Protein AF-A0A423VIR0-F1 (afdb_monomer)

Solvent-accessible surface area (backbone atoms only — not comparable to full-atom values): 8146 Å² total; per-residue (Å²): 129,80,74,67,58,47,76,36,57,31,48,20,69,56,66,43,70,56,98,82,56,80,65,44,78,45,72,54,99,54,17,21,39,37,35,36,71,61,31,93,52,72,46,73,49,61,41,33,31,68,36,62,81,67,57,88,72,24,38,28,40,42,31,39,32,40,34,55,52,65,40,91,58,47,46,40,31,20,45,35,33,29,49,60,94,44,76,68,39,82,41,69,90,35,82,56,56,62,68,44,76,47,68,36,97,62,69,42,71,68,83,85,59,61,34,38,38,32,40,28,38,35,36,51,58,36,92,84,55,70,50,46,37,37,36,40,30,45,32,34,35,23,22,44,76,82,79,88,126

Organism: Cytospora chrysosperma (NCBI:txid252740)

Sequence (149 aa):
MPAQEIVLSTHGAAAILAPNSKLSVNFDHGSAIITVLPSPSIIEEWIHFSIPSPPPEYPLFKDVSALFTHDRDVEVTGIELYQGDSQLLHKDDTIVTSATPYYLENPTEYGRVGVLASVRVKFLPTSSTSVRLTLVSVGVVAAAKPELI

pLDDT: mean 88.62, std 9.49, range [46.28, 96.5]

Secondary structure (DSSP, 8-state):
---SEEEEEEEGGGEE--TT---EEEEETTEEEEEE--BSS-EEEEEEEEEPPPPTT--EEEEEEEEEEE-TTEEEEEEEEEETTEEEEEE-SS-PPTT--EEEEEEEE--SS-EEEEEEEEEPPBSSS-EEEEEEEEEEEEEPPPP--

Nearest PDB structures (foldseek):
  5wm0-assembly1_A  TM=5.365E-01  e=2.029E-03  Rattus norvegicus
  6nck-assembly1_A  TM=5.810E-01  e=1.656E-02  Rattus norvegicus
  6an3-assembly1_A  TM=5.585E-01  e=2.153E-02  Rattus norvegicus
  1yi9-assembly1_A  TM=4.857E-01  e=2.153E-02  Rattus norvegicus
  8h3u-assembly1_A  TM=3.766E-01  e=4.488E-02  Homo sapiens

Structure (mmCIF, N/CA/C/O backbone):
data_AF-A0A423VIR0-F1
#
_entry.id   AF-A0A423VIR0-F1
#
loop_
_atom_site.group_PDB
_atom_site.id
_atom_site.type_symbol
_atom_site.label_atom_id
_atom_site.label_alt_id
_atom_site.label_comp_id
_atom_site.label_asym_id
_atom_site.label_entity_id
_atom_site.label_seq_id
_atom_site.pdbx_PDB_ins_code
_atom_site.Cartn_x
_atom_site.Cartn_y
_atom_site.Cartn_z
_atom_site.occupancy
_atom_site.B_iso_or_equiv
_atom_site.auth_seq_id
_atom_site.auth_comp_id
_atom_site.auth_asym_id
_atom_site.auth_atom_id
_atom_site.pdbx_PDB_model_num
ATOM 1 N N . MET A 1 1 ? 21.537 16.515 -15.304 1.00 49.47 1 MET A N 1
ATOM 2 C CA . MET A 1 1 ? 21.455 15.049 -15.144 1.00 49.47 1 MET A CA 1
ATOM 3 C C . MET A 1 1 ? 20.008 14.731 -14.807 1.00 49.47 1 MET A C 1
ATOM 5 O O . MET A 1 1 ? 19.476 15.451 -13.965 1.00 49.47 1 MET A O 1
ATOM 9 N N . PRO A 1 2 ? 19.343 13.784 -15.490 1.00 57.12 2 PRO A N 1
ATOM 10 C CA . PRO A 1 2 ? 18.015 13.342 -15.068 1.00 57.12 2 PRO A CA 1
ATOM 11 C C . PRO A 1 2 ? 18.086 12.839 -13.619 1.00 57.12 2 PRO A C 1
ATOM 13 O O . PRO A 1 2 ? 19.135 12.357 -13.185 1.00 57.12 2 PRO A O 1
ATOM 16 N N . ALA A 1 3 ? 17.000 13.001 -12.859 1.00 63.88 3 ALA A N 1
ATOM 17 C CA . ALA A 1 3 ? 16.906 12.398 -11.532 1.00 63.88 3 ALA A CA 1
ATOM 18 C C . ALA A 1 3 ? 17.173 10.892 -11.667 1.00 63.88 3 ALA A C 1
ATOM 20 O O . ALA A 1 3 ? 16.748 10.300 -12.655 1.00 63.88 3 ALA A O 1
ATOM 21 N N . GLN A 1 4 ? 17.893 10.276 -10.728 1.00 85.31 4 GLN A N 1
ATOM 22 C CA . GLN A 1 4 ? 18.153 8.828 -10.778 1.00 85.31 4 GLN A CA 1
ATOM 23 C C . GLN A 1 4 ? 16.897 8.010 -10.448 1.00 85.31 4 GLN A C 1
ATOM 25 O O . GLN A 1 4 ? 16.809 6.833 -10.797 1.00 85.31 4 GLN A O 1
ATOM 30 N N . GLU A 1 5 ? 15.919 8.654 -9.809 1.00 91.19 5 GLU A N 1
ATOM 31 C CA . GLU A 1 5 ? 14.711 8.047 -9.273 1.00 91.19 5 GLU A CA 1
ATOM 32 C C . GLU A 1 5 ? 13.520 8.997 -9.432 1.00 91.19 5 GLU A C 1
ATOM 34 O O . GLU A 1 5 ? 13.675 10.222 -9.431 1.00 91.19 5 GLU A O 1
ATOM 39 N N . ILE A 1 6 ? 12.330 8.417 -9.544 1.00 92.00 6 ILE A N 1
ATOM 40 C CA . ILE A 1 6 ? 11.043 9.108 -9.552 1.00 92.00 6 ILE A CA 1
ATOM 41 C C . ILE A 1 6 ? 10.075 8.392 -8.613 1.00 92.00 6 ILE A C 1
ATOM 43 O O . ILE A 1 6 ? 10.175 7.183 -8.409 1.00 92.00 6 ILE A O 1
ATOM 47 N N . VAL A 1 7 ? 9.098 9.125 -8.080 1.00 92.25 7 VAL A N 1
ATOM 48 C CA . VAL A 1 7 ? 8.007 8.542 -7.291 1.00 92.25 7 VAL A CA 1
ATOM 49 C C . VAL A 1 7 ? 6.758 8.459 -8.158 1.00 92.25 7 VAL A C 1
ATOM 51 O O . VAL A 1 7 ? 6.195 9.477 -8.560 1.00 92.25 7 VAL A O 1
ATOM 54 N N . LEU A 1 8 ? 6.303 7.239 -8.415 1.00 90.06 8 LEU A N 1
ATOM 55 C CA . LEU A 1 8 ? 5.018 6.950 -9.037 1.00 90.06 8 LEU A CA 1
ATOM 56 C C . LEU A 1 8 ? 3.995 6.843 -7.919 1.00 90.06 8 LEU A C 1
ATOM 58 O O . LEU A 1 8 ? 3.962 5.846 -7.205 1.00 90.06 8 LEU A O 1
ATOM 62 N N . SER A 1 9 ? 3.188 7.878 -7.722 1.00 85.56 9 SER A N 1
ATOM 63 C CA . SER A 1 9 ? 2.206 7.882 -6.641 1.00 85.56 9 SER A CA 1
ATOM 64 C C . SER A 1 9 ? 0.796 8.054 -7.158 1.00 85.56 9 SER A C 1
ATOM 66 O O . SER A 1 9 ? 0.551 8.719 -8.165 1.00 85.56 9 SER A O 1
ATOM 68 N N . THR A 1 10 ? -0.135 7.459 -6.424 1.00 78.88 10 THR A N 1
ATOM 69 C CA . THR A 1 10 ? -1.522 7.891 -6.460 1.00 78.88 10 THR A CA 1
ATOM 70 C C . THR A 1 10 ? -1.851 8.627 -5.185 1.00 78.88 10 THR A C 1
ATOM 72 O O . THR A 1 10 ? -1.492 8.223 -4.078 1.00 78.88 10 THR A O 1
ATOM 75 N N . HIS A 1 11 ? -2.537 9.744 -5.367 1.00 78.69 11 HIS A N 1
ATOM 76 C CA . HIS A 1 11 ? -3.247 10.409 -4.296 1.00 78.69 11 HIS A CA 1
ATOM 77 C C . HIS A 1 11 ? -4.386 9.506 -3.814 1.00 78.69 11 HIS A C 1
ATOM 79 O O . HIS A 1 11 ? -4.922 8.713 -4.593 1.00 78.69 11 HIS A O 1
ATOM 85 N N . GLY A 1 12 ? -4.774 9.635 -2.544 1.00 62.44 12 GLY A N 1
ATOM 86 C CA . GLY A 1 12 ? -5.740 8.739 -1.901 1.00 62.44 12 GLY A CA 1
ATOM 87 C C . GLY A 1 12 ? -7.077 8.581 -2.645 1.00 62.44 12 GLY A C 1
ATOM 88 O O . GLY A 1 12 ? -7.748 7.574 -2.466 1.00 62.44 12 GLY A O 1
ATOM 89 N N . ALA A 1 13 ? -7.418 9.507 -3.552 1.00 61.59 13 ALA A N 1
ATOM 90 C CA . ALA A 1 13 ? -8.589 9.492 -4.438 1.00 61.59 13 ALA A CA 1
ATOM 91 C C . ALA A 1 13 ? -8.824 8.197 -5.252 1.00 61.59 13 ALA A C 1
ATOM 93 O O . ALA A 1 13 ? -9.924 7.993 -5.756 1.00 61.59 13 ALA A O 1
ATOM 94 N N . ALA A 1 14 ? -7.811 7.340 -5.401 1.00 68.88 14 ALA A N 1
ATOM 95 C CA . ALA A 1 14 ? -7.885 6.102 -6.180 1.00 68.88 14 ALA A CA 1
ATOM 96 C C . ALA A 1 14 ? -7.974 4.821 -5.324 1.00 68.88 14 ALA A C 1
ATOM 98 O O . ALA A 1 14 ? -7.703 3.737 -5.837 1.00 68.88 14 ALA A O 1
ATOM 99 N N . ALA A 1 15 ? -8.315 4.927 -4.035 1.00 79.81 15 ALA A N 1
ATOM 100 C CA . ALA A 1 15 ? -8.446 3.771 -3.148 1.00 79.81 15 ALA A CA 1
ATOM 101 C C . ALA A 1 15 ? -9.550 2.802 -3.620 1.00 79.81 15 ALA A C 1
ATOM 103 O O . ALA A 1 15 ? -10.703 3.194 -3.803 1.00 79.81 15 ALA A O 1
ATOM 104 N N . ILE A 1 16 ? -9.200 1.525 -3.766 1.00 82.25 16 ILE A N 1
ATOM 105 C CA . ILE A 1 16 ? -10.092 0.426 -4.146 1.00 82.25 16 ILE A CA 1
ATOM 106 C C . ILE A 1 16 ? -10.278 -0.481 -2.928 1.00 82.25 16 ILE A C 1
ATOM 108 O O . ILE A 1 16 ? -9.305 -0.963 -2.343 1.00 82.25 16 ILE A O 1
ATOM 112 N N . LEU A 1 17 ? -11.536 -0.720 -2.562 1.00 85.25 17 LEU A N 1
ATOM 113 C CA . LEU A 1 17 ? -11.925 -1.602 -1.465 1.00 85.25 17 LEU A CA 1
ATOM 114 C C . LEU A 1 17 ? -12.423 -2.955 -1.975 1.00 85.25 17 LEU A C 1
ATOM 116 O O . LEU A 1 17 ? -12.918 -3.072 -3.099 1.00 85.25 17 LEU A O 1
ATOM 120 N N . ALA A 1 18 ? -12.363 -3.969 -1.112 1.00 82.12 18 ALA A N 1
ATOM 121 C CA . ALA A 1 18 ? -13.023 -5.241 -1.369 1.00 82.12 18 ALA A CA 1
ATOM 122 C C . ALA A 1 18 ? -14.558 -5.058 -1.469 1.00 82.12 18 ALA A C 1
ATOM 124 O O . ALA A 1 18 ? -15.123 -4.234 -0.748 1.00 82.12 18 ALA A O 1
ATOM 125 N N . PRO A 1 19 ? -15.275 -5.856 -2.288 1.00 76.25 19 PRO A N 1
ATOM 126 C CA . PRO A 1 19 ? -16.720 -5.691 -2.509 1.00 76.25 19 PRO A CA 1
ATOM 127 C C . PRO A 1 19 ? -17.601 -5.742 -1.250 1.00 76.25 19 PRO A C 1
ATOM 129 O O . PRO A 1 19 ? -18.692 -5.186 -1.246 1.00 76.25 19 PRO A O 1
ATOM 132 N N . ASN A 1 20 ? -17.132 -6.404 -0.189 1.00 82.56 20 ASN A N 1
ATOM 133 C CA . ASN A 1 20 ? -17.839 -6.547 1.089 1.00 82.56 20 ASN A CA 1
ATOM 134 C C . ASN A 1 20 ? -17.151 -5.774 2.225 1.00 82.56 20 ASN A C 1
ATOM 136 O O . ASN A 1 20 ? -17.275 -6.152 3.392 1.00 82.56 20 ASN A O 1
ATOM 140 N N . SER A 1 21 ? -16.379 -4.744 1.874 1.00 83.69 21 SER A N 1
ATOM 141 C CA . SER A 1 21 ? -15.660 -3.919 2.836 1.00 83.69 21 SER A CA 1
ATOM 142 C C . SER A 1 21 ? -16.617 -3.281 3.839 1.00 83.69 21 SER A C 1
ATOM 144 O O . SER A 1 21 ? -17.690 -2.790 3.481 1.00 83.69 21 SER A O 1
ATOM 146 N N . LYS A 1 22 ? -16.217 -3.280 5.110 1.00 84.12 22 LYS A N 1
ATOM 147 C CA . LYS A 1 22 ? -16.912 -2.553 6.182 1.00 84.12 22 LYS A CA 1
ATOM 148 C C . LYS A 1 22 ? -16.412 -1.115 6.321 1.00 84.12 22 LYS A C 1
ATOM 150 O O . LYS A 1 22 ? -16.901 -0.381 7.182 1.00 84.12 22 LYS A O 1
ATOM 155 N N . LEU A 1 23 ? -15.427 -0.727 5.514 1.00 87.88 23 LEU A N 1
ATOM 156 C CA . LEU A 1 23 ? -14.827 0.595 5.523 1.00 87.88 23 LEU A CA 1
ATOM 157 C C . LEU A 1 23 ? -15.679 1.564 4.698 1.00 87.88 23 LEU A C 1
ATOM 159 O O . LEU A 1 23 ? -16.134 1.245 3.602 1.00 87.88 23 LEU A O 1
ATOM 163 N N . SER A 1 24 ? -15.858 2.779 5.206 1.00 88.38 24 SER A N 1
ATOM 164 C CA . SER A 1 24 ? -16.410 3.893 4.438 1.00 88.38 24 SER A CA 1
ATOM 165 C C . SER A 1 24 ? -15.270 4.793 3.982 1.00 88.38 24 SER A C 1
ATOM 167 O O . SER A 1 24 ? -14.465 5.229 4.808 1.00 88.38 24 SER A O 1
ATOM 169 N N . VAL A 1 25 ? -15.198 5.080 2.682 1.00 86.12 25 VAL A N 1
ATOM 170 C CA . VAL A 1 25 ? -14.163 5.939 2.093 1.00 86.12 25 VAL A CA 1
ATOM 171 C C . VAL A 1 25 ? -14.812 7.200 1.555 1.00 86.12 25 VAL A C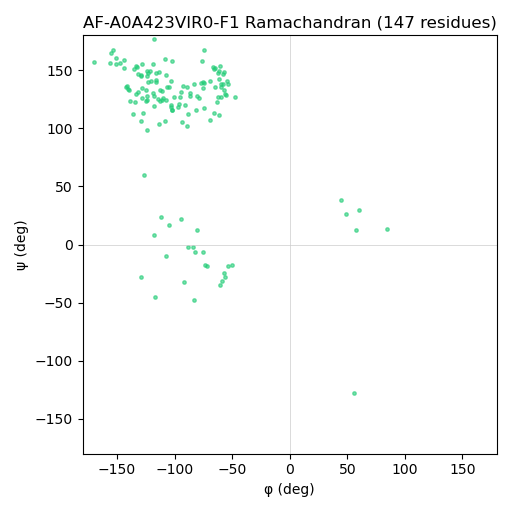 1
ATOM 173 O O . VAL A 1 25 ? -15.729 7.143 0.739 1.00 86.12 25 VAL A O 1
ATOM 176 N N . ASN A 1 26 ? -14.309 8.342 2.006 1.00 88.69 26 ASN A N 1
ATOM 177 C CA . ASN A 1 26 ? -14.604 9.640 1.424 1.00 88.69 26 ASN A CA 1
ATOM 178 C C . ASN A 1 26 ? -13.320 10.239 0.846 1.00 88.69 26 ASN A C 1
ATOM 180 O O . ASN A 1 26 ? -12.238 10.026 1.390 1.00 88.69 26 ASN A O 1
ATOM 184 N N . PHE A 1 27 ? -13.432 11.001 -0.233 1.00 86.94 27 PHE A N 1
ATOM 185 C CA . PHE A 1 27 ? -12.289 11.645 -0.865 1.00 86.94 27 PHE A CA 1
ATOM 186 C C . PHE A 1 27 ? -12.322 13.139 -0.590 1.00 86.94 27 PHE A C 1
ATOM 188 O O . PHE A 1 27 ? -13.305 13.810 -0.899 1.00 86.94 27 PHE A O 1
ATOM 195 N N . ASP A 1 28 ? -11.238 13.655 -0.020 1.00 84.56 28 ASP A N 1
ATOM 196 C CA . ASP A 1 28 ? -11.137 15.058 0.366 1.00 84.56 28 ASP A CA 1
ATOM 197 C C . ASP A 1 28 ? -9.758 15.616 0.014 1.00 84.56 28 ASP A C 1
ATOM 199 O O . ASP A 1 28 ? -8.734 15.059 0.413 1.00 84.56 28 ASP A O 1
ATOM 203 N N . HIS A 1 29 ? -9.729 16.689 -0.781 1.00 81.88 29 HIS A N 1
ATOM 204 C CA . HIS A 1 29 ? -8.512 17.409 -1.184 1.00 81.88 29 HIS A CA 1
ATOM 205 C C . HIS A 1 29 ? -7.320 16.522 -1.624 1.00 81.88 29 HIS A C 1
ATOM 207 O O . HIS A 1 29 ? -6.166 16.827 -1.332 1.00 81.88 29 HIS A O 1
ATOM 213 N N . GLY A 1 30 ? -7.575 15.423 -2.347 1.00 79.69 30 GLY A N 1
ATOM 214 C CA . GLY A 1 30 ? -6.524 14.500 -2.811 1.00 79.69 30 GLY A CA 1
ATOM 215 C C . GLY A 1 30 ? -6.103 13.436 -1.789 1.00 79.69 30 GLY A C 1
ATOM 216 O O . GLY A 1 30 ? -5.107 12.751 -1.987 1.00 79.69 30 GLY A O 1
ATOM 217 N N . SER A 1 31 ? -6.865 13.257 -0.715 1.00 85.56 31 SER A N 1
ATOM 218 C CA . SER A 1 31 ? -6.687 12.185 0.265 1.00 85.56 31 SER A CA 1
ATOM 219 C C . SER A 1 31 ? -7.918 11.279 0.327 1.00 85.56 31 SER A C 1
ATOM 221 O O . SER A 1 31 ? -9.025 11.695 -0.018 1.00 85.56 31 SER A O 1
ATOM 223 N N . ALA A 1 32 ? -7.720 10.034 0.756 1.00 88.44 32 ALA A N 1
ATOM 224 C CA . ALA A 1 32 ? -8.786 9.124 1.150 1.00 88.44 32 ALA A CA 1
ATOM 225 C C . ALA A 1 32 ? -8.945 9.175 2.665 1.00 88.44 32 ALA A C 1
ATOM 227 O O . ALA A 1 32 ? -8.037 8.819 3.414 1.00 88.44 32 ALA A O 1
ATOM 228 N N . ILE A 1 33 ? -10.122 9.590 3.106 1.00 90.62 33 ILE A N 1
ATOM 229 C CA . ILE A 1 33 ? -10.560 9.526 4.489 1.00 90.62 33 ILE A CA 1
ATOM 230 C C . ILE A 1 33 ? -11.325 8.217 4.664 1.00 90.62 33 ILE A C 1
ATOM 232 O O . ILE A 1 33 ? -12.464 8.081 4.220 1.00 90.62 33 ILE A O 1
ATOM 236 N N . ILE A 1 34 ? -10.686 7.255 5.316 1.00 89.69 34 ILE A N 1
ATOM 237 C CA . ILE A 1 34 ? -11.250 5.952 5.644 1.00 89.69 34 ILE A CA 1
ATOM 238 C C . ILE A 1 34 ? -11.803 6.007 7.059 1.00 89.69 34 ILE A C 1
ATOM 240 O O . ILE A 1 34 ? -11.111 6.390 8.002 1.00 89.69 34 ILE A O 1
ATOM 244 N N . THR A 1 35 ? -13.062 5.623 7.202 1.00 89.75 35 THR A N 1
ATOM 245 C CA . THR A 1 35 ? -13.781 5.635 8.472 1.00 89.75 35 THR A CA 1
ATOM 246 C C . THR A 1 35 ? -14.446 4.300 8.729 1.00 89.75 35 THR A C 1
ATOM 248 O O . THR A 1 35 ? -14.934 3.635 7.813 1.00 89.75 35 THR A O 1
ATOM 251 N N . VAL A 1 36 ? -14.488 3.933 10.003 1.00 86.19 36 VAL A N 1
ATOM 252 C CA . VAL A 1 36 ? -15.200 2.757 10.493 1.00 86.19 36 VAL A CA 1
ATOM 253 C C . VAL A 1 36 ? -16.166 3.201 11.581 1.00 86.19 36 VAL A C 1
ATOM 255 O O . VAL A 1 36 ? -15.811 3.994 12.459 1.00 86.19 36 VAL A O 1
ATOM 258 N N . LEU A 1 37 ? -17.413 2.730 11.495 1.00 80.56 37 LEU A N 1
ATOM 259 C CA . LEU A 1 37 ? -18.404 2.931 12.551 1.00 80.56 37 LEU A CA 1
ATOM 260 C C . LEU A 1 37 ? -17.984 2.167 13.818 1.00 80.56 37 LEU A C 1
ATOM 262 O O . LEU A 1 37 ? -17.326 1.134 13.697 1.00 80.56 37 LEU A O 1
ATOM 266 N N . PRO A 1 38 ? -18.389 2.621 15.019 1.00 82.00 38 PRO A N 1
ATOM 267 C CA . PRO A 1 38 ? -18.100 1.912 16.261 1.00 82.00 38 PRO A CA 1
ATOM 268 C C . PRO A 1 38 ? -18.410 0.416 16.154 1.00 82.00 38 PRO A C 1
ATOM 270 O O . PRO A 1 3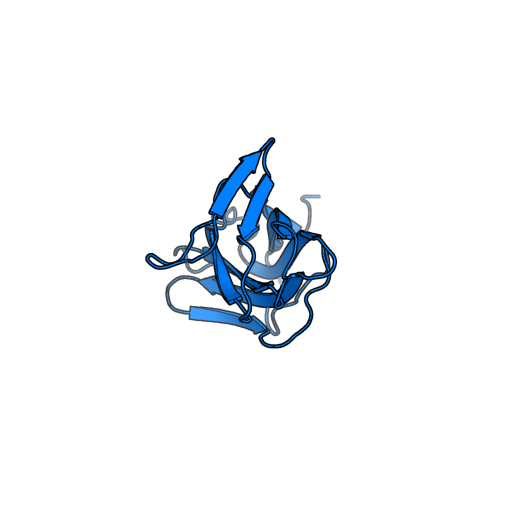8 ? -19.508 0.016 15.762 1.00 82.00 38 PRO A O 1
ATOM 273 N N . SER A 1 39 ? -17.418 -0.403 16.487 1.00 82.62 39 SER A N 1
ATOM 274 C CA . SER A 1 39 ? -17.462 -1.854 16.347 1.00 82.62 39 SER A CA 1
ATOM 275 C C . SER A 1 39 ? -16.815 -2.494 17.574 1.00 82.62 39 SER A C 1
ATOM 277 O O . SER A 1 39 ? -15.711 -2.099 17.956 1.00 82.62 39 SER A O 1
ATOM 279 N N . PRO A 1 40 ? -17.448 -3.514 18.183 1.00 84.50 40 PRO A N 1
ATOM 280 C CA . PRO A 1 40 ? -16.835 -4.281 19.265 1.00 84.50 40 PRO A CA 1
ATOM 281 C C . PRO A 1 40 ? -15.763 -5.262 18.759 1.00 84.50 40 PRO A C 1
ATOM 283 O O . PRO A 1 40 ? -15.109 -5.925 19.559 1.00 84.50 40 PRO A O 1
ATOM 286 N N . SER A 1 41 ? -15.600 -5.400 17.442 1.00 89.50 41 SER A N 1
ATOM 287 C CA . SER A 1 41 ? -14.662 -6.324 16.807 1.00 89.50 41 SER A CA 1
ATOM 288 C C . SER A 1 41 ? -13.555 -5.576 16.078 1.00 89.50 41 SER A C 1
ATOM 290 O O . SER A 1 41 ? -13.800 -4.507 15.517 1.00 89.50 41 SER A O 1
ATOM 292 N N . ILE A 1 42 ? -12.371 -6.194 16.037 1.00 91.12 42 ILE A N 1
ATOM 293 C CA . ILE A 1 42 ? -11.276 -5.783 15.156 1.00 91.12 42 ILE A CA 1
ATOM 294 C C . ILE A 1 42 ? -11.758 -5.873 13.704 1.00 91.12 42 ILE A C 1
ATOM 296 O O . ILE A 1 42 ? -12.393 -6.860 13.318 1.00 91.12 42 ILE A O 1
ATOM 300 N N . ILE A 1 43 ? -11.454 -4.850 12.910 1.00 90.75 43 ILE A N 1
ATOM 301 C CA . ILE A 1 43 ? -11.689 -4.835 11.465 1.00 90.75 43 ILE A CA 1
ATOM 302 C C . ILE A 1 43 ? -10.334 -4.693 10.784 1.00 90.75 43 ILE A C 1
ATOM 304 O O . ILE A 1 43 ? -9.629 -3.713 11.004 1.00 90.75 43 ILE A O 1
ATOM 308 N N . GLU A 1 44 ? -9.977 -5.681 9.971 1.00 92.12 44 GLU A N 1
ATOM 309 C CA . GLU A 1 44 ? -8.725 -5.714 9.221 1.00 92.12 44 GLU A CA 1
ATOM 310 C C . GLU A 1 44 ? -9.027 -5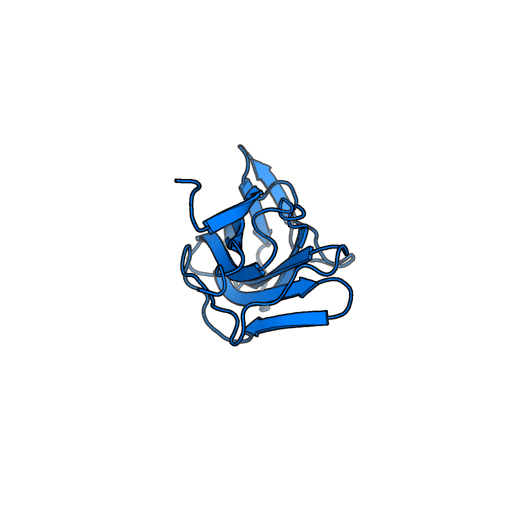.908 7.745 1.00 92.12 44 GLU A C 1
ATOM 312 O O . GLU A 1 44 ? -9.684 -6.880 7.371 1.00 92.12 44 GLU A O 1
ATOM 317 N N . GLU A 1 45 ? -8.555 -4.988 6.911 1.00 92.19 45 GLU A N 1
ATOM 318 C CA . GLU A 1 45 ? -8.806 -5.023 5.474 1.00 92.19 45 GLU A CA 1
ATOM 319 C C . GLU A 1 45 ? -7.627 -4.442 4.690 1.00 92.19 45 GLU A C 1
ATOM 321 O O . GLU A 1 45 ? -6.848 -3.635 5.201 1.00 92.19 45 GLU A O 1
ATOM 326 N N . TRP A 1 46 ? -7.506 -4.856 3.431 1.00 93.00 46 TRP A N 1
ATOM 327 C CA . TRP A 1 46 ? -6.565 -4.274 2.483 1.00 93.00 46 TRP A CA 1
ATOM 328 C C . TRP A 1 46 ? -7.236 -3.155 1.692 1.00 93.00 46 TRP A C 1
ATOM 330 O O . TRP A 1 46 ? -8.365 -3.296 1.219 1.00 93.00 46 TRP A O 1
ATOM 340 N N . ILE A 1 47 ? -6.515 -2.050 1.532 1.00 92.25 47 ILE A N 1
ATOM 341 C CA . ILE A 1 47 ? -6.887 -0.939 0.661 1.00 92.25 47 ILE A CA 1
ATOM 342 C C . ILE A 1 47 ? -5.899 -0.919 -0.495 1.00 92.25 47 ILE A C 1
ATOM 344 O O . ILE A 1 47 ? -4.689 -0.855 -0.275 1.00 92.25 47 ILE A O 1
ATOM 348 N N . HIS A 1 48 ? -6.410 -0.976 -1.719 1.00 92.44 48 HIS A N 1
ATOM 349 C CA . HIS A 1 48 ? -5.595 -1.134 -2.916 1.00 92.44 48 HIS A CA 1
ATOM 350 C C . HIS A 1 48 ? -5.516 0.159 -3.729 1.00 92.44 48 HIS A C 1
ATOM 352 O O . HIS A 1 48 ? -6.483 0.912 -3.814 1.00 92.44 48 HIS A O 1
ATOM 358 N N . PHE A 1 49 ? -4.374 0.391 -4.368 1.00 92.06 49 PHE A N 1
ATOM 359 C CA . PHE A 1 49 ? -4.082 1.582 -5.158 1.00 92.06 49 PHE A CA 1
ATOM 360 C C . PHE A 1 49 ? -3.430 1.179 -6.476 1.00 92.06 49 PHE A C 1
ATOM 362 O O . PHE A 1 49 ? -2.384 0.528 -6.489 1.00 92.06 49 PHE A O 1
ATOM 369 N N . SER A 1 50 ? -4.029 1.570 -7.600 1.00 91.88 50 SER A N 1
ATOM 370 C CA . SER A 1 50 ? -3.413 1.376 -8.916 1.00 91.88 50 SER A CA 1
ATOM 371 C C . SER A 1 50 ? -2.288 2.380 -9.113 1.00 91.88 50 SER A C 1
ATOM 373 O O . SER A 1 50 ? -2.542 3.575 -9.148 1.00 91.88 50 SER A O 1
ATOM 375 N N . ILE A 1 51 ? -1.054 1.922 -9.275 1.00 93.62 51 ILE A N 1
ATOM 376 C CA . ILE A 1 51 ? 0.106 2.798 -9.458 1.00 93.62 51 ILE A CA 1
ATOM 377 C C . ILE A 1 51 ? 0.302 3.085 -10.957 1.00 93.62 51 ILE A C 1
ATOM 379 O O . ILE A 1 51 ? 0.211 2.153 -11.762 1.00 93.62 51 ILE A O 1
ATOM 383 N N . PRO A 1 52 ? 0.559 4.347 -11.366 1.00 92.56 52 PRO A N 1
ATOM 384 C CA . PRO A 1 52 ? 0.831 4.672 -12.761 1.00 92.56 52 PRO A CA 1
ATOM 385 C C . PRO A 1 52 ? 2.028 3.890 -13.299 1.00 92.56 52 PRO A C 1
ATOM 387 O O . PRO A 1 52 ? 2.997 3.650 -12.579 1.00 92.56 52 PRO A O 1
ATOM 390 N N . SER A 1 53 ? 1.989 3.536 -14.582 1.00 92.81 53 SER A N 1
ATOM 391 C CA . SER A 1 53 ? 3.135 2.917 -15.243 1.00 92.81 53 SER A CA 1
ATOM 392 C C . SER A 1 53 ? 4.362 3.839 -15.188 1.00 92.81 53 SER A C 1
ATOM 394 O O . SER A 1 53 ? 4.220 5.043 -15.428 1.00 92.81 53 SER A O 1
ATOM 396 N N . PRO A 1 54 ? 5.568 3.303 -14.927 1.00 93.44 54 PRO A N 1
ATOM 397 C CA . PRO A 1 54 ? 6.791 4.082 -15.047 1.00 93.44 54 PRO A CA 1
ATOM 398 C C . PRO A 1 54 ? 7.004 4.576 -16.487 1.00 93.44 54 PRO A C 1
ATOM 400 O O . PRO A 1 54 ? 6.653 3.870 -17.440 1.00 93.44 54 PRO A O 1
ATOM 403 N N . PRO A 1 55 ? 7.649 5.740 -16.671 1.00 92.31 55 PRO A N 1
ATOM 404 C CA . PRO A 1 55 ? 8.248 6.121 -17.942 1.00 92.31 55 PRO A CA 1
ATOM 405 C C . PRO A 1 55 ? 9.330 5.110 -18.367 1.00 92.31 55 PRO A C 1
ATOM 407 O O . PRO A 1 55 ? 9.963 4.495 -17.502 1.00 92.31 55 PRO A O 1
ATOM 410 N N . PRO A 1 56 ? 9.608 4.961 -19.675 1.00 91.19 56 PRO A N 1
ATOM 411 C CA . PRO A 1 56 ? 10.633 4.042 -20.176 1.00 91.19 56 PRO A CA 1
ATOM 412 C C . PRO A 1 56 ? 12.036 4.263 -19.591 1.00 91.19 56 PRO A C 1
ATOM 414 O O . PRO A 1 56 ? 12.815 3.316 -19.504 1.00 91.19 56 PRO A O 1
ATOM 417 N N . GLU A 1 57 ? 12.359 5.492 -19.186 1.00 92.88 57 GLU A N 1
ATOM 418 C CA . GLU A 1 57 ? 13.648 5.875 -18.603 1.00 92.88 57 GLU A CA 1
ATOM 419 C C . GLU A 1 57 ? 13.825 5.374 -17.161 1.00 92.88 57 GLU A C 1
ATOM 421 O O . GLU A 1 57 ? 14.955 5.305 -16.682 1.00 92.88 57 GLU A O 1
ATOM 426 N N . TYR A 1 58 ? 12.735 4.989 -16.486 1.00 94.19 58 TYR A N 1
ATOM 427 C CA . TYR A 1 58 ? 12.710 4.569 -15.081 1.00 94.19 58 TYR A CA 1
ATOM 428 C C . TYR A 1 58 ? 12.050 3.193 -14.897 1.00 94.19 58 TYR A C 1
ATOM 430 O O . TYR A 1 58 ? 11.037 3.082 -14.209 1.00 94.19 58 TYR A O 1
ATOM 438 N N . PRO A 1 59 ? 12.561 2.118 -15.517 1.00 94.81 59 PRO A N 1
ATOM 439 C CA . PRO A 1 59 ? 11.827 0.861 -15.581 1.00 94.81 59 PRO A CA 1
ATOM 440 C C . PRO A 1 59 ? 11.958 -0.005 -14.320 1.00 94.81 59 PRO A C 1
ATOM 442 O O . PRO A 1 59 ? 11.322 -1.051 -14.271 1.00 94.81 59 PRO A O 1
ATOM 445 N N . LEU A 1 60 ? 12.796 0.348 -13.337 1.00 95.38 60 LEU A N 1
ATOM 446 C CA . LEU A 1 60 ? 13.086 -0.513 -12.182 1.00 95.38 60 LEU A CA 1
ATOM 447 C C . LEU A 1 60 ? 12.343 -0.053 -10.928 1.00 95.38 60 LEU A C 1
ATOM 449 O O . LEU A 1 60 ? 12.638 1.023 -10.423 1.00 95.38 60 LEU A O 1
ATO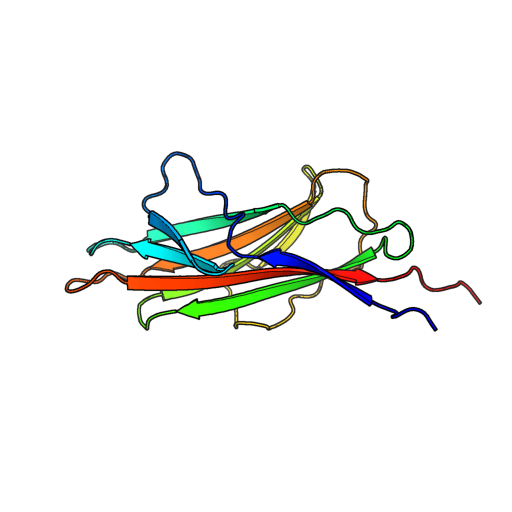M 453 N N . PHE A 1 61 ? 11.457 -0.875 -10.368 1.00 95.81 61 PHE A N 1
ATOM 454 C CA . PHE A 1 61 ? 10.869 -0.614 -9.050 1.00 95.81 61 PHE A CA 1
ATOM 455 C C . PHE A 1 61 ? 11.869 -0.914 -7.936 1.00 95.81 61 PHE A C 1
ATOM 457 O O . PHE A 1 61 ? 12.525 -1.956 -7.968 1.00 95.81 61 PHE A O 1
ATOM 464 N N . LYS A 1 62 ? 11.972 -0.016 -6.950 1.00 94.81 62 LYS A N 1
ATOM 465 C CA . LYS A 1 62 ? 12.934 -0.119 -5.839 1.00 94.81 62 LYS A CA 1
ATOM 466 C C . LYS A 1 62 ? 12.280 -0.262 -4.478 1.00 94.81 62 LYS A C 1
ATOM 468 O O . LYS A 1 62 ? 12.702 -1.102 -3.687 1.00 94.81 62 LYS A O 1
ATOM 473 N N . ASP A 1 63 ? 11.268 0.545 -4.207 1.00 95.12 63 ASP A N 1
ATOM 474 C CA . ASP A 1 63 ? 10.575 0.550 -2.927 1.00 95.12 63 ASP A CA 1
ATOM 475 C C . ASP A 1 63 ? 9.140 1.047 -3.078 1.00 95.12 63 ASP A C 1
ATOM 477 O O . ASP A 1 63 ? 8.741 1.572 -4.120 1.00 95.12 63 ASP A O 1
ATOM 481 N N . VAL A 1 64 ? 8.364 0.835 -2.022 1.00 96.06 64 VAL A N 1
ATOM 482 C CA . VAL A 1 64 ? 7.005 1.344 -1.871 1.00 96.06 64 VAL A CA 1
ATOM 483 C C . VAL A 1 64 ? 6.878 2.050 -0.526 1.00 96.06 64 VAL A C 1
ATOM 485 O O . VAL A 1 64 ? 7.475 1.643 0.470 1.00 96.06 64 VAL A O 1
ATOM 488 N N . SER A 1 65 ? 6.089 3.113 -0.479 1.00 94.81 65 SER A N 1
ATOM 489 C CA . SER A 1 65 ? 5.772 3.837 0.748 1.00 94.81 65 SER A CA 1
ATOM 490 C C . SER A 1 65 ? 4.333 4.335 0.724 1.00 94.81 65 SER A C 1
ATOM 492 O O . SER A 1 65 ? 3.716 4.487 -0.332 1.00 94.81 65 SER A O 1
ATOM 494 N N . ALA A 1 66 ? 3.790 4.601 1.906 1.00 94.50 66 ALA A N 1
ATOM 495 C CA . ALA A 1 66 ? 2.477 5.205 2.067 1.00 94.50 66 ALA A CA 1
ATOM 496 C C . ALA A 1 66 ? 2.581 6.411 3.000 1.00 94.50 66 ALA A C 1
ATOM 498 O O . ALA A 1 66 ? 3.209 6.333 4.056 1.00 94.50 66 ALA A O 1
ATOM 499 N N . LEU A 1 67 ? 1.956 7.524 2.621 1.00 94.94 67 LEU A N 1
ATOM 500 C CA . LEU A 1 67 ? 1.834 8.721 3.442 1.00 94.94 67 LEU A CA 1
ATOM 501 C C . LEU A 1 67 ? 0.428 8.785 4.025 1.00 94.94 67 LEU A C 1
ATOM 503 O O . LEU A 1 67 ? -0.561 8.862 3.293 1.00 94.94 67 LEU A O 1
ATOM 507 N N . PHE A 1 68 ? 0.345 8.782 5.349 1.00 94.44 68 PHE A N 1
ATOM 508 C CA . PHE A 1 68 ? -0.927 8.767 6.056 1.00 94.44 68 PHE A CA 1
ATOM 509 C C . PHE A 1 68 ? -0.853 9.341 7.468 1.00 94.44 68 PHE A C 1
ATOM 511 O O . PHE A 1 68 ? 0.223 9.498 8.050 1.00 94.44 68 PHE A O 1
ATOM 518 N N . THR A 1 69 ? -2.025 9.626 8.022 1.00 95.25 69 THR A N 1
ATOM 519 C CA . THR A 1 69 ? -2.248 9.968 9.430 1.00 95.25 69 THR A CA 1
ATOM 520 C C . THR A 1 69 ? -3.467 9.210 9.936 1.00 95.25 69 THR A C 1
ATOM 522 O O . THR A 1 69 ? -4.357 8.882 9.157 1.00 95.25 69 THR A O 1
ATOM 525 N N . HIS A 1 70 ? -3.526 8.899 11.225 1.00 94.00 70 HIS A N 1
ATOM 526 C CA . HIS A 1 70 ? -4.625 8.115 11.774 1.00 94.00 70 HIS A CA 1
ATOM 527 C C . HIS A 1 70 ? -4.904 8.455 13.234 1.00 94.00 70 HIS A C 1
ATOM 529 O O . HIS A 1 70 ? -4.058 9.019 13.932 1.00 94.00 70 HIS A O 1
ATOM 535 N N . ASP A 1 71 ? -6.101 8.096 13.683 1.00 91.56 71 ASP A N 1
ATOM 536 C CA . ASP A 1 71 ? -6.477 8.145 15.090 1.00 91.56 71 ASP A CA 1
ATOM 537 C C . ASP A 1 71 ? -5.810 7.002 15.882 1.00 91.56 71 ASP A C 1
ATOM 539 O O . ASP A 1 71 ? -5.272 6.051 15.314 1.00 91.56 71 ASP A O 1
ATOM 543 N N . ARG A 1 72 ? -5.856 7.073 17.219 1.00 87.00 72 ARG A N 1
ATOM 544 C CA . ARG A 1 72 ? -5.171 6.125 18.120 1.00 87.00 72 ARG A CA 1
ATOM 545 C C . ARG A 1 72 ? -5.589 4.659 17.936 1.00 87.00 72 ARG A C 1
ATOM 547 O O . ARG A 1 72 ? -4.765 3.780 18.155 1.00 87.00 72 ARG A O 1
ATOM 554 N N . ASP A 1 73 ? -6.838 4.413 17.550 1.00 91.06 73 ASP A N 1
ATOM 555 C CA . ASP A 1 73 ? -7.413 3.065 17.437 1.00 91.06 73 ASP A CA 1
ATOM 556 C C . ASP A 1 73 ? -7.313 2.498 16.009 1.00 91.06 73 ASP A C 1
ATOM 558 O O . ASP A 1 73 ? -8.075 1.607 15.628 1.00 91.06 73 ASP A O 1
ATOM 562 N N . VAL A 1 74 ? -6.382 3.024 15.207 1.00 92.62 74 VAL A N 1
ATOM 563 C CA . VAL A 1 74 ? -6.029 2.480 13.894 1.00 92.62 74 VAL A CA 1
ATOM 564 C C . VAL A 1 74 ? -4.547 2.168 13.851 1.00 92.62 74 VAL A C 1
ATOM 566 O O . VAL A 1 74 ? -3.718 2.958 14.295 1.00 92.62 74 VAL A O 1
ATOM 569 N N . GLU A 1 75 ? -4.221 1.048 13.234 1.00 94.94 75 GLU A N 1
ATOM 570 C CA . GLU A 1 75 ? -2.870 0.680 12.856 1.00 94.94 75 GLU A CA 1
ATOM 571 C C . GLU A 1 75 ? -2.830 0.416 11.352 1.00 94.94 75 GLU A C 1
ATOM 573 O O . GLU A 1 75 ? -3.793 -0.069 10.753 1.00 94.94 75 GLU A O 1
ATOM 578 N N . VAL A 1 76 ? -1.696 0.723 10.733 1.00 95.19 76 VAL A N 1
ATOM 579 C CA . VAL A 1 76 ? -1.382 0.235 9.394 1.00 95.19 76 VAL A CA 1
ATOM 580 C C . VAL A 1 76 ? -0.407 -0.914 9.580 1.00 95.19 76 VAL A C 1
ATOM 582 O O . VAL A 1 76 ? 0.673 -0.711 10.125 1.00 95.19 76 VAL A O 1
ATOM 585 N N . THR A 1 77 ? -0.805 -2.126 9.205 1.00 95.69 77 THR A N 1
ATOM 586 C CA . THR A 1 77 ? -0.102 -3.364 9.592 1.00 95.69 77 THR A CA 1
ATOM 587 C C . THR A 1 77 ? 0.447 -4.144 8.410 1.00 95.69 77 THR A C 1
ATOM 589 O O . THR A 1 77 ? 0.918 -5.267 8.575 1.00 95.69 77 THR A O 1
ATOM 592 N N . GLY A 1 78 ? 0.401 -3.569 7.212 1.00 95.94 78 GLY A N 1
ATOM 593 C CA . GLY A 1 78 ? 1.011 -4.205 6.063 1.00 95.94 78 GLY A CA 1
ATOM 594 C C . GLY A 1 78 ? 1.087 -3.324 4.834 1.00 95.94 78 GLY A C 1
ATOM 595 O O . GLY A 1 78 ? 0.332 -2.360 4.681 1.00 95.94 78 GLY A O 1
ATOM 596 N N . ILE A 1 79 ? 2.026 -3.669 3.962 1.00 96.19 79 ILE A N 1
ATOM 597 C CA . ILE A 1 79 ? 2.213 -3.049 2.658 1.00 96.19 79 ILE A CA 1
ATOM 598 C C . ILE A 1 79 ? 2.616 -4.109 1.634 1.00 96.19 79 ILE A C 1
ATOM 600 O O . ILE A 1 79 ? 3.457 -4.973 1.896 1.00 96.19 79 ILE A O 1
ATOM 604 N N . GLU A 1 80 ? 2.000 -4.049 0.462 1.00 96.50 80 GLU A N 1
ATOM 605 C CA . GLU A 1 80 ? 2.254 -4.975 -0.637 1.00 96.50 80 GLU A CA 1
ATOM 606 C C . GLU A 1 80 ? 2.441 -4.225 -1.947 1.00 96.50 80 GLU A C 1
ATOM 608 O O . GLU A 1 80 ? 1.869 -3.153 -2.152 1.00 96.50 80 GLU A O 1
ATOM 613 N N . LEU A 1 81 ? 3.203 -4.831 -2.851 1.00 96.50 81 LEU A N 1
ATOM 614 C CA . LEU A 1 81 ? 3.353 -4.375 -4.225 1.00 96.50 81 LEU A CA 1
ATOM 615 C C . LEU A 1 81 ? 3.165 -5.556 -5.172 1.00 96.50 81 LEU A C 1
ATOM 617 O O . LEU A 1 81 ? 3.814 -6.589 -5.014 1.00 96.50 81 LEU A O 1
ATOM 621 N N . TYR A 1 82 ? 2.331 -5.370 -6.188 1.00 95.94 82 TYR A N 1
ATOM 622 C CA . TYR A 1 82 ? 2.067 -6.337 -7.244 1.00 95.94 82 TYR A CA 1
ATOM 623 C C . TYR A 1 82 ? 2.337 -5.735 -8.618 1.00 95.94 82 TYR A C 1
ATOM 625 O O . TYR A 1 82 ? 2.112 -4.547 -8.854 1.00 95.94 82 TYR A O 1
ATOM 633 N N . GLN A 1 83 ? 2.745 -6.599 -9.541 1.00 95.19 83 GLN A N 1
ATOM 634 C CA . GLN A 1 83 ? 2.803 -6.344 -10.971 1.00 95.19 83 GLN A CA 1
ATOM 635 C C . GLN A 1 83 ? 2.079 -7.484 -11.697 1.00 95.19 83 GLN A C 1
ATOM 637 O O . GLN A 1 83 ? 2.599 -8.598 -11.795 1.00 95.19 83 GLN A O 1
ATOM 642 N N . GLY A 1 84 ? 0.878 -7.214 -12.212 1.00 93.06 84 GLY A N 1
ATOM 643 C CA . GLY A 1 84 ? -0.029 -8.266 -12.675 1.00 93.06 84 GLY A CA 1
ATOM 644 C C . GLY A 1 84 ? -0.287 -9.270 -11.549 1.00 93.06 84 GLY A C 1
ATOM 645 O O . GLY A 1 84 ? -0.579 -8.868 -10.427 1.00 93.06 84 GLY A O 1
ATOM 646 N N . ASP A 1 85 ? -0.093 -10.558 -11.832 1.00 93.62 85 ASP A N 1
ATOM 647 C CA . ASP A 1 85 ? -0.260 -11.636 -10.846 1.00 93.62 85 ASP A CA 1
ATOM 648 C C . ASP A 1 85 ? 0.992 -11.870 -9.974 1.00 93.62 85 ASP A C 1
ATOM 650 O O . ASP A 1 85 ? 0.995 -12.731 -9.097 1.00 93.62 85 ASP A O 1
ATOM 654 N N . SER A 1 86 ? 2.085 -11.135 -10.217 1.00 94.81 86 SER A N 1
ATOM 655 C CA . SER A 1 86 ? 3.340 -11.296 -9.474 1.00 94.81 86 SER A CA 1
ATOM 656 C C . SER A 1 86 ? 3.381 -10.374 -8.260 1.00 94.81 86 SER A C 1
ATOM 658 O O . SER A 1 86 ? 3.357 -9.152 -8.408 1.00 94.81 86 SER A O 1
ATOM 660 N N . GLN A 1 87 ? 3.505 -10.947 -7.064 1.00 96.19 87 GLN A N 1
ATOM 661 C CA . GLN A 1 87 ? 3.755 -10.193 -5.837 1.00 96.19 87 GLN A CA 1
ATOM 662 C C . GLN A 1 87 ? 5.252 -9.869 -5.731 1.00 96.19 87 GLN A C 1
ATOM 664 O O . GLN A 1 87 ? 6.087 -10.767 -5.657 1.00 96.19 87 GLN A O 1
ATOM 669 N N . LEU A 1 88 ? 5.590 -8.580 -5.765 1.00 95.81 88 LEU A N 1
ATOM 670 C CA . LEU A 1 88 ? 6.967 -8.076 -5.715 1.00 95.81 88 LEU A CA 1
ATOM 671 C C . LEU A 1 88 ? 7.428 -7.775 -4.287 1.00 95.81 88 LEU A C 1
ATOM 673 O O . LEU A 1 88 ? 8.609 -7.896 -3.971 1.00 95.81 88 LEU A O 1
ATOM 677 N N . LEU A 1 89 ? 6.493 -7.361 -3.432 1.00 96.50 89 LEU A N 1
ATOM 678 C CA . LEU A 1 89 ? 6.729 -7.109 -2.018 1.00 96.50 89 LEU A CA 1
ATOM 679 C C . LEU A 1 89 ? 5.524 -7.583 -1.212 1.00 96.50 89 LEU A C 1
ATOM 681 O O . LEU A 1 89 ? 4.384 -7.281 -1.564 1.00 96.50 89 LEU A O 1
ATOM 685 N N . HIS A 1 90 ? 5.804 -8.253 -0.098 1.00 96.38 90 HIS A N 1
ATOM 686 C CA . HIS A 1 90 ? 4.822 -8.610 0.912 1.00 96.38 90 HIS A CA 1
ATOM 687 C C . HIS A 1 90 ? 5.400 -8.340 2.300 1.00 96.38 90 HIS A C 1
ATOM 689 O O . HIS A 1 90 ? 6.368 -8.979 2.723 1.00 96.38 90 HIS A O 1
ATOM 695 N N . LYS A 1 91 ? 4.836 -7.354 2.996 1.00 94.19 91 LYS A N 1
ATOM 696 C CA . LYS A 1 91 ? 5.115 -7.070 4.403 1.00 94.19 91 LYS A CA 1
ATOM 697 C C . LYS A 1 91 ? 3.786 -7.095 5.130 1.00 94.19 91 LYS A C 1
ATOM 699 O O . LYS A 1 91 ? 3.050 -6.118 5.072 1.00 94.19 91 LYS A O 1
ATOM 704 N N . ASP A 1 92 ? 3.486 -8.214 5.767 1.00 90.19 92 ASP A N 1
ATOM 705 C CA . ASP A 1 92 ? 2.284 -8.390 6.575 1.00 90.19 92 ASP A CA 1
ATOM 706 C C . ASP A 1 92 ? 2.638 -8.444 8.065 1.00 90.19 92 ASP A C 1
ATOM 708 O O . ASP A 1 92 ? 3.805 -8.640 8.424 1.00 90.19 92 ASP A O 1
ATOM 712 N N . ASP A 1 93 ? 1.651 -8.188 8.921 1.00 84.75 93 ASP A N 1
ATOM 713 C CA . ASP A 1 93 ? 1.776 -8.108 10.385 1.00 84.75 93 ASP A CA 1
ATOM 714 C C . ASP A 1 93 ? 2.936 -7.214 10.876 1.00 84.75 93 ASP A C 1
ATOM 716 O O . ASP A 1 93 ? 3.476 -7.371 11.973 1.00 84.75 93 ASP A O 1
ATOM 720 N N . THR A 1 94 ? 3.324 -6.238 10.055 1.00 87.06 94 THR A N 1
ATOM 721 C CA . THR A 1 94 ? 4.396 -5.286 10.336 1.00 87.06 94 THR A CA 1
ATOM 722 C C . THR A 1 94 ? 3.774 -3.916 10.507 1.00 87.06 94 THR A C 1
ATOM 724 O O . THR A 1 94 ? 3.117 -3.428 9.592 1.00 87.06 94 THR A O 1
ATOM 727 N N . ILE A 1 95 ? 4.008 -3.261 11.647 1.00 91.62 95 ILE A N 1
ATOM 728 C CA . ILE A 1 95 ? 3.549 -1.882 11.838 1.00 91.62 95 ILE A CA 1
ATOM 729 C C . ILE A 1 95 ? 4.229 -1.001 10.790 1.00 91.62 95 ILE A C 1
ATOM 731 O O . ILE A 1 95 ? 5.445 -0.783 10.807 1.00 91.62 95 ILE A O 1
ATOM 735 N N . VAL A 1 96 ? 3.420 -0.510 9.860 1.00 92.81 96 VAL A N 1
ATOM 736 C CA . VAL A 1 96 ? 3.853 0.380 8.802 1.00 92.81 96 VAL A CA 1
ATOM 737 C C . VAL A 1 96 ? 3.975 1.775 9.380 1.00 92.81 96 VAL A C 1
ATOM 739 O O . VAL A 1 96 ? 3.034 2.302 9.970 1.00 92.81 96 VAL A O 1
ATOM 742 N N . THR A 1 97 ? 5.139 2.392 9.204 1.00 94.44 97 THR A N 1
ATOM 743 C CA . THR A 1 97 ? 5.340 3.786 9.601 1.00 94.44 97 THR A CA 1
ATOM 744 C C . THR A 1 97 ? 5.088 4.687 8.401 1.00 94.44 97 THR A C 1
ATOM 746 O O . THR A 1 97 ? 5.606 4.451 7.309 1.00 94.44 97 THR A O 1
ATOM 749 N N . SER A 1 98 ? 4.287 5.731 8.603 1.00 94.88 98 SER A N 1
ATOM 750 C CA . SER A 1 98 ? 3.981 6.717 7.565 1.00 94.88 98 SER A CA 1
ATOM 751 C C . SER A 1 98 ? 5.259 7.297 6.949 1.00 94.88 98 SER A C 1
ATOM 753 O O . SER A 1 98 ? 6.234 7.564 7.653 1.00 94.88 98 SER A O 1
ATOM 755 N N . ALA A 1 99 ? 5.254 7.456 5.625 1.00 92.81 99 ALA A N 1
ATOM 756 C CA . ALA A 1 99 ? 6.366 7.936 4.803 1.00 92.81 99 ALA A CA 1
ATOM 757 C C . ALA A 1 99 ? 7.671 7.119 4.901 1.00 92.81 99 ALA A C 1
ATOM 759 O O . ALA A 1 99 ? 8.712 7.569 4.424 1.00 92.81 99 ALA A O 1
ATOM 760 N N . THR A 1 100 ? 7.639 5.922 5.492 1.00 95.38 100 THR A N 1
ATOM 761 C CA . THR A 1 100 ? 8.808 5.036 5.536 1.00 95.38 100 THR A CA 1
ATOM 762 C C . THR A 1 100 ? 8.854 4.171 4.273 1.00 95.38 100 THR A C 1
ATOM 764 O O . THR A 1 100 ? 7.834 3.573 3.923 1.00 95.38 100 THR A O 1
ATOM 767 N N . PRO A 1 101 ? 10.000 4.101 3.570 1.00 94.50 101 PRO A N 1
ATOM 768 C CA . PRO A 1 101 ? 10.153 3.248 2.398 1.00 94.50 101 PRO A CA 1
ATOM 769 C C . PRO A 1 101 ? 10.338 1.778 2.786 1.00 94.50 101 PRO A C 1
ATOM 771 O O . PRO A 1 101 ? 11.088 1.443 3.706 1.00 94.50 101 PRO A O 1
ATOM 774 N N . TYR A 1 102 ? 9.690 0.899 2.028 1.00 95.31 102 TYR A N 1
ATOM 775 C CA . TYR A 1 102 ? 9.813 -0.551 2.117 1.00 95.31 102 TYR A CA 1
ATOM 776 C C . TYR A 1 102 ? 10.456 -1.070 0.837 1.00 95.31 102 TYR A C 1
ATOM 778 O O . TYR A 1 102 ? 9.823 -1.138 -0.217 1.00 95.31 102 TYR A O 1
ATOM 786 N N . TYR A 1 103 ? 11.739 -1.407 0.943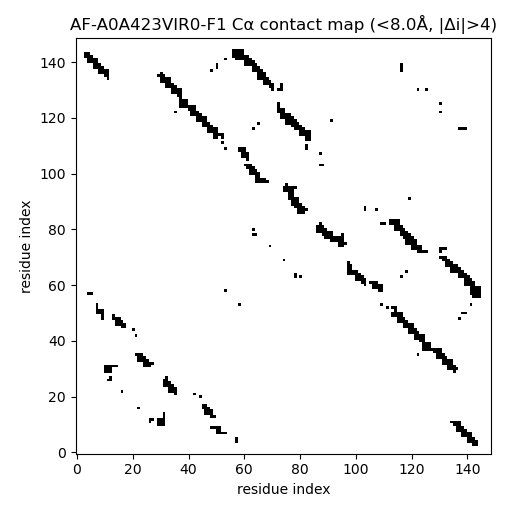 1.00 94.94 103 TYR A N 1
ATOM 787 C CA . TYR A 1 103 ? 12.568 -1.801 -0.190 1.00 94.94 103 TYR A CA 1
ATOM 788 C C . TYR A 1 103 ? 12.236 -3.208 -0.685 1.00 94.94 103 TYR A C 1
ATOM 790 O O . TYR A 1 103 ? 12.052 -4.136 0.110 1.00 94.94 103 TYR A O 1
ATOM 798 N N . LEU A 1 104 ? 12.214 -3.367 -2.006 1.00 94.31 104 LEU A N 1
ATOM 799 C CA . LEU A 1 104 ? 12.246 -4.670 -2.655 1.00 94.31 104 LEU A CA 1
ATOM 800 C C . LEU A 1 104 ? 13.636 -5.277 -2.438 1.00 94.31 104 LEU A C 1
ATOM 802 O O . LEU A 1 104 ? 14.645 -4.579 -2.533 1.00 94.31 104 LEU A O 1
ATOM 806 N N . GLU A 1 105 ? 13.701 -6.586 -2.187 1.00 89.75 105 GLU A N 1
ATOM 807 C CA . GLU A 1 105 ? 14.984 -7.288 -2.021 1.00 89.75 105 GLU A CA 1
ATOM 808 C C . GLU A 1 105 ? 15.851 -7.188 -3.281 1.00 89.75 105 GLU A C 1
ATOM 810 O O . GLU A 1 105 ? 17.070 -7.064 -3.194 1.00 89.75 105 GLU A O 1
ATOM 815 N N . ASN A 1 106 ? 15.204 -7.195 -4.450 1.00 88.88 106 ASN A N 1
ATOM 816 C CA . ASN A 1 106 ? 15.834 -6.994 -5.745 1.00 88.88 106 ASN A CA 1
ATOM 817 C C . ASN A 1 106 ? 15.014 -5.988 -6.565 1.00 88.88 106 ASN A C 1
ATOM 819 O O . ASN A 1 106 ? 13.802 -6.192 -6.725 1.00 88.88 106 ASN A O 1
ATOM 823 N N . PRO A 1 107 ? 15.641 -4.937 -7.130 1.00 89.75 107 PRO A N 1
ATOM 824 C CA . PRO A 1 107 ? 14.957 -4.059 -8.064 1.00 89.75 107 PRO A CA 1
ATOM 825 C C . PRO A 1 107 ? 14.361 -4.861 -9.219 1.00 89.75 107 PRO A C 1
ATOM 827 O O . PRO A 1 107 ? 15.049 -5.669 -9.843 1.00 89.75 107 PRO A O 1
ATOM 830 N N . THR A 1 108 ? 13.076 -4.650 -9.490 1.00 93.31 108 THR A N 1
ATOM 831 C CA . THR A 1 108 ? 12.331 -5.450 -10.470 1.00 93.31 108 THR A CA 1
ATOM 832 C C . THR A 1 108 ? 11.941 -4.600 -11.668 1.00 93.31 108 THR A C 1
ATOM 834 O O . THR A 1 108 ? 11.445 -3.487 -11.510 1.00 93.31 108 THR A O 1
ATOM 837 N N . GLU A 1 109 ? 12.166 -5.122 -12.873 1.00 95.12 109 GLU A N 1
ATOM 838 C CA . GLU A 1 109 ? 11.824 -4.427 -14.111 1.00 95.12 109 GLU A CA 1
ATOM 839 C C . GLU A 1 109 ? 10.317 -4.444 -14.394 1.00 95.12 109 GLU A C 1
ATOM 841 O O . GLU A 1 109 ? 9.631 -5.459 -14.227 1.00 95.12 109 GLU A O 1
ATOM 846 N N . TYR A 1 110 ? 9.818 -3.307 -14.877 1.00 95.44 110 TYR A N 1
ATOM 847 C CA . TYR A 1 110 ? 8.427 -3.124 -15.229 1.00 95.44 110 TYR A CA 1
ATOM 848 C C . TYR A 1 110 ? 8.011 -4.005 -16.411 1.00 95.44 110 TYR A C 1
ATOM 850 O O . TYR A 1 110 ? 8.397 -3.788 -17.561 1.00 95.44 110 TYR A O 1
ATOM 858 N N . GLY A 1 111 ? 7.140 -4.971 -16.136 1.00 94.00 111 GLY A N 1
ATOM 859 C CA . GLY A 1 111 ? 6.661 -5.969 -17.095 1.00 94.00 111 GLY A CA 1
ATOM 860 C C . GLY A 1 111 ? 5.544 -5.496 -18.029 1.00 94.00 111 GLY A C 1
ATOM 861 O O . GLY A 1 111 ? 4.930 -6.332 -18.684 1.00 94.00 111 GLY A O 1
ATOM 862 N N . ARG A 1 112 ? 5.251 -4.186 -18.096 1.00 93.62 112 ARG A N 1
ATOM 863 C CA . ARG A 1 112 ? 4.173 -3.597 -18.928 1.00 93.62 112 ARG A CA 1
ATOM 864 C C . ARG A 1 112 ? 2.759 -4.097 -18.600 1.00 93.62 112 ARG A C 1
ATOM 866 O O . ARG A 1 112 ? 1.890 -4.128 -19.468 1.00 93.62 112 ARG A O 1
ATOM 873 N N . VAL A 1 113 ? 2.528 -4.467 -17.346 1.00 94.81 113 VAL A N 1
ATOM 874 C CA . VAL A 1 113 ? 1.211 -4.862 -16.818 1.00 94.81 113 VAL A CA 1
ATOM 875 C C . VAL A 1 113 ? 0.767 -3.896 -15.716 1.00 94.81 113 VAL A C 1
ATOM 877 O O . VAL A 1 113 ? 1.494 -2.962 -15.382 1.00 94.81 113 VAL A O 1
ATOM 880 N N . GLY A 1 114 ? -0.438 -4.062 -15.172 1.00 92.88 114 GLY A N 1
ATOM 881 C CA . GLY A 1 114 ? -0.916 -3.212 -14.077 1.00 92.88 114 GLY A CA 1
ATOM 882 C C . GLY A 1 114 ? -0.033 -3.329 -12.830 1.00 92.88 114 GLY A C 1
ATOM 883 O O . GLY A 1 114 ? 0.433 -4.422 -12.512 1.00 92.88 114 GLY A O 1
ATOM 884 N N . VAL A 1 115 ? 0.182 -2.212 -12.133 1.00 94.62 115 VAL A N 1
ATOM 885 C CA . VAL A 1 115 ? 0.897 -2.163 -10.850 1.00 94.62 115 VAL A CA 1
ATOM 886 C C . VAL A 1 115 ? -0.100 -1.813 -9.758 1.00 94.62 115 VAL A C 1
ATOM 888 O O . VAL A 1 115 ? -0.885 -0.874 -9.911 1.00 94.62 115 VAL A O 1
ATOM 891 N N . LEU A 1 116 ? -0.076 -2.560 -8.661 1.00 94.25 116 LEU A N 1
ATOM 892 C CA . LEU A 1 116 ? -0.964 -2.350 -7.524 1.00 94.25 116 LEU A CA 1
ATOM 893 C C . LEU A 1 116 ? -0.136 -2.261 -6.248 1.00 94.25 116 LEU A C 1
ATOM 895 O O . LEU A 1 116 ? 0.619 -3.180 -5.950 1.00 94.25 116 LEU A O 1
ATOM 899 N N . ALA A 1 117 ? -0.302 -1.188 -5.486 1.00 94.94 117 ALA A N 1
ATOM 900 C CA . ALA A 1 117 ? 0.206 -1.106 -4.126 1.00 94.94 117 ALA A CA 1
ATOM 901 C C . ALA A 1 117 ? -0.963 -1.251 -3.152 1.00 94.94 117 ALA A C 1
ATOM 903 O O . ALA A 1 117 ? -2.012 -0.639 -3.353 1.00 94.94 117 ALA A O 1
ATOM 904 N N . SER A 1 118 ? -0.795 -2.050 -2.107 1.00 94.81 118 SER A N 1
ATOM 905 C CA . SER A 1 118 ? -1.848 -2.294 -1.119 1.00 94.81 118 SER A CA 1
ATOM 906 C C . SER A 1 118 ? -1.356 -1.949 0.271 1.00 94.81 118 SER A C 1
ATOM 908 O O . SER A 1 118 ? -0.190 -2.160 0.589 1.00 94.81 118 SER A O 1
ATOM 910 N N . VAL A 1 119 ? -2.251 -1.434 1.103 1.00 95.00 119 VAL A N 1
ATOM 911 C CA . VAL A 1 119 ? -1.980 -1.082 2.495 1.00 95.00 119 VAL A CA 1
ATOM 912 C C . VAL A 1 119 ? -2.983 -1.817 3.377 1.00 95.00 119 VAL A C 1
ATOM 914 O O . VAL A 1 119 ? -4.190 -1.689 3.159 1.00 95.00 119 VAL A O 1
ATOM 917 N N . ARG A 1 120 ? -2.508 -2.594 4.357 1.00 95.19 120 ARG A N 1
ATOM 918 C CA . ARG A 1 120 ? -3.377 -3.273 5.328 1.00 95.19 120 ARG A CA 1
ATOM 919 C C . ARG A 1 120 ? -3.661 -2.335 6.477 1.00 95.19 120 ARG A C 1
ATOM 921 O O . ARG A 1 120 ? -2.741 -1.800 7.093 1.00 95.19 120 ARG A O 1
ATOM 928 N N . VAL A 1 121 ? -4.936 -2.163 6.773 1.00 93.69 121 VAL A N 1
ATOM 929 C CA . VAL A 1 121 ? -5.409 -1.304 7.852 1.00 93.69 121 VAL A CA 1
ATOM 930 C C . VAL A 1 121 ? -6.111 -2.153 8.893 1.00 93.69 121 VAL A C 1
ATOM 932 O O . VAL A 1 121 ? -6.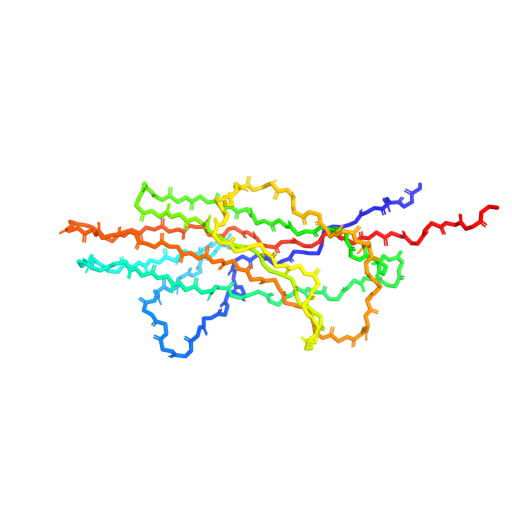842 -3.085 8.557 1.00 93.69 121 VAL A O 1
ATOM 935 N N . LYS A 1 122 ? -5.883 -1.823 10.158 1.00 94.12 122 LYS A N 1
ATOM 936 C CA . LYS A 1 122 ? -6.432 -2.506 11.320 1.00 94.12 122 LYS A CA 1
ATOM 937 C C . LYS A 1 122 ? -7.100 -1.489 12.226 1.00 94.12 122 LYS A C 1
ATOM 939 O O . LYS A 1 122 ? -6.436 -0.656 12.830 1.00 94.12 122 LYS A O 1
ATOM 944 N N . PHE A 1 123 ? -8.415 -1.578 12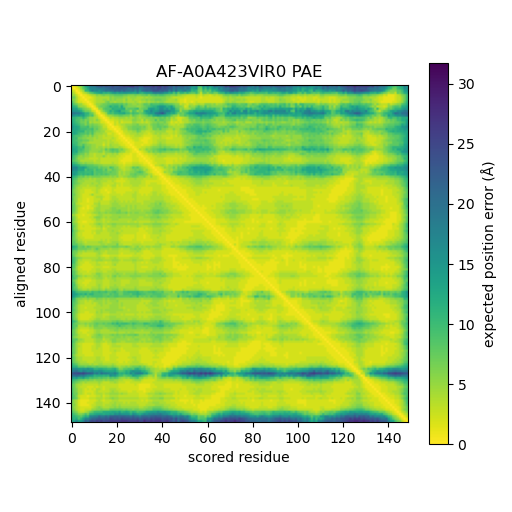.336 1.00 91.81 123 PHE A N 1
ATOM 945 C CA . PHE A 1 123 ? -9.211 -0.797 13.271 1.00 91.81 123 PHE A CA 1
ATOM 946 C C . PHE A 1 123 ? -9.449 -1.633 14.526 1.00 91.81 123 PHE A C 1
ATOM 948 O O . PHE A 1 123 ? -10.002 -2.736 14.457 1.00 91.81 123 PHE A O 1
ATOM 955 N N . LEU A 1 124 ? -9.007 -1.119 15.671 1.00 91.50 124 LEU A N 1
ATOM 956 C CA . LEU A 1 124 ? -9.207 -1.751 16.970 1.00 91.50 124 LEU A CA 1
ATOM 957 C C . LEU A 1 124 ? -10.656 -1.552 17.454 1.00 91.50 124 LEU A C 1
ATOM 959 O O . LEU A 1 124 ? -11.337 -0.625 17.005 1.00 91.50 124 LEU A O 1
ATOM 963 N N . PRO A 1 125 ? -11.154 -2.408 18.369 1.00 87.06 125 PRO A N 1
ATOM 964 C CA . PRO A 1 125 ? -12.491 -2.253 18.925 1.00 87.06 125 PRO A CA 1
ATOM 965 C C . PRO A 1 125 ? -12.668 -0.873 19.563 1.00 87.06 125 PRO A C 1
ATOM 967 O O . PRO A 1 125 ? -11.863 -0.462 20.397 1.00 87.06 125 PRO A O 1
ATOM 970 N N . THR A 1 126 ? -13.745 -0.180 19.204 1.00 81.69 126 THR A N 1
ATOM 971 C CA . THR A 1 126 ? -14.027 1.185 19.663 1.00 81.69 126 THR A CA 1
ATOM 972 C C . THR A 1 126 ? -15.513 1.3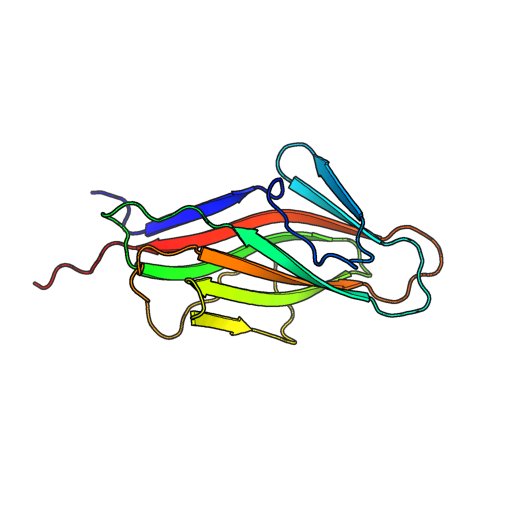53 19.965 1.00 81.69 126 THR A C 1
ATOM 974 O O . THR A 1 126 ? -16.375 0.887 19.216 1.00 81.69 126 THR A O 1
ATOM 977 N N . SER A 1 127 ? -15.826 1.967 21.109 1.00 72.44 127 SER A N 1
ATOM 978 C CA . SER A 1 127 ? -17.177 1.992 21.686 1.00 72.44 127 SER A CA 1
ATOM 979 C C . SER A 1 127 ? -17.885 3.343 21.593 1.00 72.44 127 SER A C 1
ATOM 981 O O . SER A 1 127 ? -19.075 3.410 21.895 1.00 72.44 127 SER A O 1
ATOM 983 N N . SER A 1 128 ? -17.193 4.416 21.202 1.00 63.38 128 SER A N 1
ATOM 984 C CA . SER A 1 128 ? -17.690 5.779 21.435 1.00 63.38 128 SER A CA 1
ATOM 985 C C . SER A 1 128 ? -17.711 6.693 20.211 1.00 63.38 128 SER A C 1
ATOM 987 O O . SER A 1 128 ? -18.570 7.571 20.158 1.00 63.38 128 SER A O 1
ATOM 989 N N . THR A 1 129 ? -16.846 6.506 19.211 1.00 76.06 129 THR A N 1
ATOM 990 C CA . THR A 1 129 ? -16.787 7.392 18.033 1.00 76.06 129 THR A CA 1
ATOM 991 C C . THR A 1 129 ? -16.304 6.669 16.782 1.00 76.06 129 THR A C 1
ATOM 993 O O . THR A 1 129 ? -15.594 5.673 16.872 1.00 76.06 129 THR A O 1
ATOM 996 N N . SER A 1 130 ? -16.674 7.185 15.606 1.00 81.75 130 SER A N 1
ATOM 997 C CA . SER A 1 130 ? -16.043 6.782 14.346 1.00 81.75 130 SER A CA 1
ATOM 998 C C . SER A 1 130 ? -14.541 7.033 14.419 1.00 81.75 130 SER A C 1
ATOM 1000 O O . SER A 1 130 ? -14.131 8.128 14.806 1.00 81.75 130 SER A O 1
ATOM 1002 N N . VAL A 1 131 ? -13.749 6.049 14.015 1.00 88.62 131 VAL A N 1
ATOM 1003 C CA . VAL A 1 131 ? -12.288 6.150 13.981 1.00 88.62 131 VAL A CA 1
ATOM 1004 C C . VAL A 1 131 ? -11.854 6.373 12.540 1.00 88.62 131 VAL A C 1
ATOM 1006 O O . VAL A 1 131 ? -12.444 5.803 11.615 1.00 88.62 131 VAL A O 1
ATOM 1009 N N . ARG A 1 132 ? -10.851 7.231 12.345 1.00 91.81 132 ARG A N 1
ATOM 1010 C CA . ARG A 1 132 ? -10.422 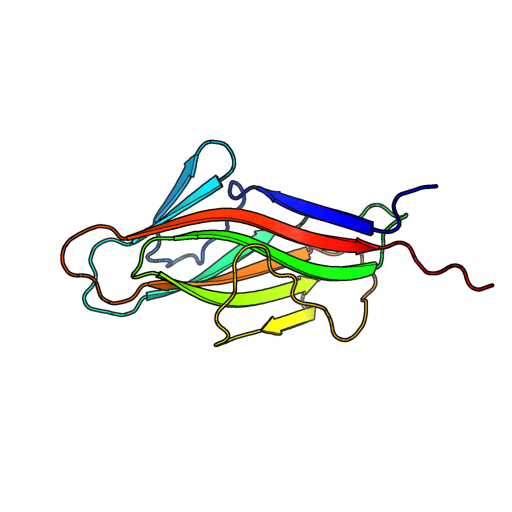7.698 11.032 1.00 91.81 132 ARG A CA 1
ATOM 1011 C C . ARG A 1 132 ? -8.962 7.366 10.725 1.00 91.81 132 ARG A C 1
ATOM 1013 O O . ARG A 1 132 ? -8.067 7.548 11.547 1.00 91.81 132 ARG A O 1
ATOM 1020 N N . LEU A 1 133 ? -8.734 6.985 9.473 1.00 92.75 133 LEU A N 1
ATOM 1021 C CA . LEU A 1 133 ? -7.443 6.959 8.794 1.00 92.75 133 LEU A CA 1
ATOM 1022 C C . LEU A 1 133 ? -7.513 7.900 7.591 1.00 92.75 133 LEU A C 1
ATOM 1024 O O . LEU A 1 133 ? -8.429 7.806 6.783 1.00 92.75 133 LEU A O 1
ATOM 1028 N N . THR A 1 134 ? -6.534 8.780 7.444 1.00 93.50 134 THR A N 1
ATOM 1029 C CA . THR A 1 134 ? -6.365 9.619 6.259 1.00 93.50 134 THR A CA 1
ATOM 1030 C C . THR A 1 134 ? -5.155 9.124 5.475 1.00 93.50 134 THR A C 1
ATOM 1032 O O . THR A 1 134 ? -4.015 9.350 5.878 1.00 93.50 134 THR A O 1
ATOM 1035 N N . LEU A 1 135 ? -5.396 8.460 4.343 1.00 92.19 135 LEU A N 1
ATOM 1036 C CA . LEU A 1 135 ? -4.369 8.073 3.373 1.00 92.19 135 LEU A CA 1
ATOM 1037 C C . LEU A 1 135 ? -4.180 9.212 2.362 1.00 92.19 135 LEU A C 1
ATOM 1039 O O . LEU A 1 135 ? -5.068 9.503 1.561 1.00 92.19 135 LEU A O 1
ATOM 1043 N N . VAL A 1 136 ? -3.022 9.869 2.392 1.00 92.44 136 VAL A N 1
ATOM 1044 C CA . VAL A 1 136 ? -2.691 10.977 1.483 1.00 92.44 136 VAL A CA 1
ATOM 1045 C C . VAL A 1 136 ? -2.184 10.439 0.150 1.00 92.44 136 VAL A C 1
ATOM 1047 O O . VAL A 1 136 ? -2.650 10.865 -0.907 1.00 92.44 136 VAL A O 1
ATOM 1050 N N . SER A 1 137 ? -1.250 9.490 0.186 1.00 91.50 137 SER A N 1
ATOM 1051 C CA . SER A 1 137 ? -0.728 8.853 -1.022 1.00 91.50 137 SER A CA 1
ATOM 1052 C C . SER A 1 137 ? -0.139 7.476 -0.751 1.00 91.50 137 SER A C 1
ATOM 1054 O O . SER A 1 137 ? 0.315 7.181 0.354 1.00 91.50 137 SER A O 1
ATOM 1056 N N . VAL A 1 138 ? -0.109 6.652 -1.795 1.00 92.88 138 VAL A N 1
ATOM 1057 C CA . VAL A 1 138 ? 0.710 5.438 -1.858 1.00 92.88 138 VAL A CA 1
ATOM 1058 C C . VAL A 1 138 ? 1.583 5.544 -3.100 1.00 92.88 138 VAL A C 1
ATOM 1060 O O . VAL A 1 138 ? 1.093 5.869 -4.186 1.00 92.88 138 VAL A O 1
ATOM 1063 N N . GLY A 1 139 ? 2.887 5.358 -2.918 1.00 93.44 139 GLY A N 1
ATOM 1064 C CA . GLY A 1 139 ? 3.892 5.605 -3.939 1.00 93.44 139 GLY A CA 1
ATOM 1065 C C . GLY A 1 139 ? 4.872 4.456 -4.087 1.00 93.44 139 GLY A C 1
ATOM 1066 O O . GLY A 1 139 ? 5.222 3.801 -3.112 1.00 93.44 139 GLY A O 1
ATOM 1067 N N . VAL A 1 140 ? 5.327 4.247 -5.317 1.00 95.88 140 VAL A N 1
ATOM 1068 C CA . VAL A 1 140 ? 6.392 3.314 -5.683 1.00 95.88 140 VAL A CA 1
ATOM 1069 C C . VAL A 1 140 ? 7.534 4.117 -6.280 1.00 95.88 140 VAL A C 1
ATOM 1071 O O . VAL A 1 140 ? 7.321 4.914 -7.197 1.00 95.88 140 VAL A O 1
ATOM 1074 N N . VAL A 1 141 ? 8.746 3.920 -5.775 1.00 95.50 141 VAL A N 1
ATOM 1075 C CA . VAL A 1 141 ? 9.942 4.518 -6.367 1.00 95.50 141 VAL A CA 1
ATOM 1076 C C . VAL A 1 141 ? 10.375 3.683 -7.562 1.00 95.50 141 VAL A C 1
ATOM 1078 O O . VAL A 1 141 ? 10.567 2.467 -7.454 1.00 95.50 141 VAL A O 1
ATOM 1081 N N . ALA A 1 142 ? 10.552 4.353 -8.697 1.00 95.12 142 ALA A N 1
ATOM 1082 C CA . ALA A 1 142 ? 11.101 3.779 -9.911 1.00 95.12 142 ALA A CA 1
ATOM 1083 C C . ALA A 1 142 ? 12.430 4.454 -10.277 1.00 95.12 142 ALA A C 1
ATOM 1085 O O . ALA A 1 142 ? 12.587 5.663 -10.115 1.00 95.12 142 ALA A O 1
ATOM 1086 N N . ALA A 1 143 ? 13.392 3.682 -10.770 1.00 93.88 143 ALA A N 1
ATOM 1087 C CA . ALA A 1 143 ? 14.752 4.132 -11.031 1.00 93.88 143 ALA A CA 1
ATOM 1088 C C . ALA A 1 143 ? 15.214 3.807 -12.448 1.00 93.88 143 ALA A C 1
ATOM 1090 O O . ALA A 1 143 ? 14.734 2.863 -13.088 1.00 93.88 143 ALA A O 1
ATOM 1091 N N . ALA A 1 144 ? 16.182 4.593 -12.917 1.00 91.06 144 ALA A N 1
ATOM 1092 C CA . ALA A 1 144 ? 16.869 4.328 -14.170 1.00 91.06 144 ALA A CA 1
ATOM 1093 C C . ALA A 1 144 ? 17.694 3.035 -14.086 1.00 91.06 144 ALA A C 1
ATOM 1095 O O . ALA A 1 144 ? 18.190 2.661 -13.018 1.00 91.06 144 ALA A O 1
ATOM 1096 N N . LYS A 1 145 ? 17.872 2.351 -15.224 1.00 84.44 145 LYS A N 1
ATOM 1097 C CA . LYS A 1 145 ? 18.815 1.227 -15.288 1.00 84.44 145 LYS A CA 1
ATOM 1098 C C . LYS A 1 145 ? 20.236 1.756 -15.070 1.00 84.44 145 LYS A C 1
ATOM 1100 O O . LYS A 1 145 ? 20.583 2.769 -15.678 1.00 84.44 145 LYS A O 1
ATOM 1105 N N . PRO A 1 146 ? 21.064 1.093 -14.244 1.00 75.94 146 PRO A N 1
ATOM 1106 C CA . PRO A 1 146 ? 22.472 1.444 -14.161 1.00 75.94 146 PRO A CA 1
ATOM 1107 C C . PRO A 1 146 ? 23.108 1.269 -15.545 1.00 75.94 146 PRO A C 1
ATOM 1109 O O . PRO A 1 146 ? 22.964 0.216 -16.170 1.00 75.94 146 PRO A O 1
ATOM 1112 N N . GLU A 1 147 ? 23.780 2.310 -16.037 1.00 68.50 147 GLU A N 1
ATOM 1113 C CA . GLU A 1 147 ? 24.611 2.196 -17.233 1.00 68.50 147 GLU A CA 1
ATOM 1114 C C . GLU A 1 147 ? 25.744 1.211 -16.919 1.00 68.50 147 GLU A C 1
ATOM 1116 O O . GLU A 1 147 ? 26.470 1.379 -15.937 1.00 68.50 147 GLU A O 1
ATOM 1121 N N . LEU A 1 148 ? 25.863 0.144 -17.713 1.00 53.94 148 LEU A N 1
ATOM 1122 C CA . LEU A 1 148 ? 27.030 -0.732 -17.659 1.00 53.94 148 LEU A CA 1
ATOM 1123 C C . LEU A 1 148 ? 28.215 0.070 -18.212 1.00 53.94 148 LEU A C 1
ATOM 1125 O O . LEU A 1 148 ? 28.248 0.349 -19.410 1.00 53.94 148 LEU A O 1
ATOM 1129 N N . ILE A 1 149 ? 29.129 0.480 -17.328 1.00 46.28 149 ILE A N 1
ATOM 1130 C CA . ILE A 1 149 ? 30.423 1.089 -17.679 1.00 46.28 149 ILE A CA 1
ATOM 1131 C C . ILE A 1 149 ? 31.414 -0.019 -18.030 1.00 46.28 149 ILE A C 1
ATOM 1133 O O . ILE A 1 149 ? 31.482 -1.001 -17.254 1.00 46.28 149 ILE A O 1
#

Foldseek 3Di:
DPDQKDKQKAQQVQKDFDPPAQWDWDDDPSKTKIKHFADQDKHKGKIKGWTDQDDPQFFWWWWKFWAKDWDPQKFWAWKWKDFVPDTQDTGGRHGHDHPDIDTGPDTDGRPPGIMMMMIMMIGHHDDDDMIIMITGMMIIMTGGDDDDD

Mean predicted aligned error: 5.25 Å

Radius of gyration: 16.25 Å; Cα contacts (8 Å, |Δi|>4): 376; chains: 1; bounding box: 49×29×42 Å